Protein AF-A0A9P8VNB3-F1 (afdb_monomer_lite)

pLDDT: mean 83.6, std 12.77, range [47.62, 97.56]

Structure (mmCIF, N/CA/C/O backbone):
data_AF-A0A9P8VNB3-F1
#
_entry.id   AF-A0A9P8VNB3-F1
#
loop_
_atom_site.group_PDB
_atom_site.id
_atom_site.type_symbol
_atom_site.label_atom_id
_atom_site.label_alt_id
_atom_site.label_comp_id
_atom_site.label_asym_id
_atom_site.label_entity_id
_atom_site.label_seq_id
_atom_site.pdbx_PDB_ins_code
_atom_site.Cartn_x
_atom_site.Cartn_y
_atom_site.Cartn_z
_atom_site.occupancy
_atom_site.B_iso_or_equiv
_atom_site.auth_seq_id
_atom_site.auth_comp_id
_atom_site.auth_asym_id
_atom_site.auth_atom_id
_atom_site.pdbx_PDB_model_num
ATOM 1 N N . MET A 1 1 ? -10.002 -27.358 -7.151 1.00 47.62 1 MET A N 1
ATOM 2 C CA . MET A 1 1 ? -8.851 -26.552 -7.611 1.00 47.62 1 MET A CA 1
ATOM 3 C C . MET A 1 1 ? -7.938 -26.384 -6.406 1.00 47.62 1 MET A C 1
ATOM 5 O O . MET A 1 1 ? -8.404 -25.851 -5.409 1.00 47.62 1 MET A O 1
ATOM 9 N N . GLN A 1 2 ? -6.730 -26.946 -6.422 1.00 61.31 2 GLN A N 1
ATOM 10 C CA . GLN A 1 2 ? -5.808 -26.896 -5.280 1.00 61.31 2 GLN A CA 1
ATOM 11 C C . GLN A 1 2 ? -4.820 -25.753 -5.537 1.00 61.31 2 GLN A C 1
ATOM 13 O O . GLN A 1 2 ? -4.165 -25.740 -6.578 1.00 61.31 2 GLN A O 1
ATOM 18 N N . LEU A 1 3 ? -4.786 -24.750 -4.656 1.00 67.00 3 LEU A N 1
ATOM 19 C CA . LEU A 1 3 ? -3.821 -23.654 -4.764 1.00 67.00 3 LEU A CA 1
ATOM 20 C C . LEU A 1 3 ? -2.411 -24.197 -4.469 1.00 67.00 3 LEU A C 1
ATOM 22 O O . LEU A 1 3 ? -2.280 -25.021 -3.562 1.00 67.00 3 LEU A O 1
ATOM 26 N N . PRO A 1 4 ? -1.365 -23.748 -5.187 1.00 80.50 4 PRO A N 1
ATOM 27 C CA . PRO A 1 4 ? 0.018 -24.079 -4.851 1.00 80.50 4 PRO A CA 1
ATOM 28 C C . PRO A 1 4 ? 0.312 -23.776 -3.376 1.00 80.50 4 PRO A C 1
ATOM 30 O O . PRO A 1 4 ? -0.087 -22.718 -2.884 1.00 80.50 4 PRO A O 1
ATOM 33 N N . GLU A 1 5 ? 1.027 -24.665 -2.679 1.00 75.88 5 GLU A N 1
ATOM 34 C CA . GLU A 1 5 ? 1.252 -24.561 -1.223 1.00 75.88 5 GLU A CA 1
ATOM 35 C C . GLU A 1 5 ? 1.848 -23.209 -0.801 1.00 75.88 5 GLU A C 1
ATOM 37 O O . GLU A 1 5 ? 1.455 -22.652 0.221 1.00 75.88 5 GLU A O 1
ATOM 42 N N . GLY A 1 6 ? 2.716 -22.617 -1.629 1.00 82.94 6 GLY A N 1
ATOM 43 C CA . GLY A 1 6 ? 3.303 -21.298 -1.367 1.00 82.94 6 GLY A CA 1
ATOM 44 C C . GLY A 1 6 ? 2.323 -20.117 -1.448 1.00 82.94 6 GLY A C 1
ATOM 45 O O . GLY A 1 6 ? 2.601 -19.057 -0.895 1.00 82.94 6 GLY A O 1
ATOM 46 N N . ILE A 1 7 ? 1.170 -20.277 -2.108 1.00 85.00 7 ILE A N 1
ATOM 47 C CA . ILE A 1 7 ? 0.156 -19.218 -2.278 1.00 85.00 7 ILE A CA 1
ATOM 48 C C . ILE A 1 7 ? -0.887 -19.264 -1.157 1.00 85.00 7 ILE A C 1
ATOM 50 O O . ILE A 1 7 ? -1.495 -18.243 -0.830 1.00 85.00 7 ILE A O 1
ATOM 54 N N . LEU A 1 8 ? -1.075 -20.428 -0.532 1.00 84.19 8 LEU A N 1
ATOM 55 C CA . LEU A 1 8 ? -2.097 -20.640 0.488 1.00 84.19 8 LEU A CA 1
ATOM 56 C C . LEU A 1 8 ? -2.009 -19.646 1.670 1.00 84.19 8 LEU A C 1
ATOM 58 O O . LEU A 1 8 ? -3.054 -19.117 2.055 1.00 84.19 8 LEU A O 1
ATOM 62 N N . PRO A 1 9 ? -0.821 -19.294 2.210 1.00 87.12 9 PRO A N 1
ATOM 63 C CA . PRO A 1 9 ? -0.721 -18.285 3.267 1.00 87.12 9 PRO A CA 1
ATOM 64 C C . PRO A 1 9 ? -1.195 -16.898 2.822 1.00 87.12 9 PRO A C 1
ATOM 66 O O . PRO A 1 9 ? -1.918 -16.224 3.557 1.00 87.12 9 PRO A O 1
ATOM 69 N N . ALA A 1 10 ? -0.823 -16.477 1.610 1.00 86.56 10 ALA A N 1
ATOM 70 C CA . ALA A 1 10 ? -1.238 -15.192 1.054 1.00 86.56 10 ALA A CA 1
ATOM 71 C C . ALA A 1 10 ? -2.754 -15.160 0.815 1.00 86.56 10 ALA A C 1
ATOM 73 O O . ALA A 1 10 ? -3.418 -14.207 1.216 1.00 86.56 10 ALA A O 1
ATOM 74 N N . TYR A 1 11 ? -3.309 -16.233 0.243 1.00 85.81 11 TYR A N 1
ATOM 75 C CA . TYR A 1 11 ? -4.748 -16.391 0.046 1.00 85.81 11 TYR A CA 1
ATOM 76 C C . TYR A 1 11 ? -5.516 -16.289 1.370 1.00 85.81 11 TYR A C 1
ATOM 78 O O . TYR A 1 11 ? -6.424 -15.470 1.496 1.00 85.81 11 TYR A O 1
ATOM 86 N N . ASN A 1 12 ? -5.110 -17.051 2.390 1.00 86.44 12 ASN A N 1
ATOM 87 C CA . ASN A 1 12 ? -5.755 -17.019 3.704 1.00 86.44 12 ASN A CA 1
ATOM 88 C C . ASN A 1 12 ? -5.701 -15.624 4.338 1.00 86.44 12 ASN A C 1
ATOM 90 O O . ASN A 1 12 ? -6.673 -15.188 4.953 1.00 86.44 12 ASN A O 1
ATOM 94 N N . ARG A 1 13 ? -4.589 -14.899 4.163 1.00 86.31 13 ARG A N 1
ATOM 95 C CA . ARG A 1 13 ? -4.449 -13.529 4.666 1.00 86.31 13 ARG A CA 1
ATOM 96 C C . ARG A 1 13 ? -5.380 -12.552 3.946 1.00 86.31 13 ARG A C 1
ATOM 98 O O . ARG A 1 13 ? -5.980 -11.712 4.607 1.00 86.31 13 ARG A O 1
ATOM 105 N N . ILE A 1 14 ? -5.553 -12.690 2.631 1.00 88.00 14 ILE A N 1
ATOM 106 C CA . ILE A 1 14 ? -6.525 -11.899 1.858 1.00 88.00 14 ILE A CA 1
ATOM 107 C C . ILE A 1 14 ? -7.948 -12.156 2.364 1.00 88.00 14 ILE A C 1
ATOM 109 O O . ILE A 1 14 ? -8.688 -11.204 2.598 1.00 88.00 14 ILE A O 1
ATOM 113 N N . ILE A 1 15 ? -8.315 -13.421 2.594 1.00 88.12 15 ILE A N 1
ATOM 114 C CA . ILE A 1 15 ? -9.634 -13.777 3.137 1.00 88.12 15 ILE A CA 1
ATOM 115 C C . ILE A 1 15 ? -9.832 -13.195 4.540 1.00 88.12 15 ILE A C 1
ATOM 117 O O . ILE A 1 15 ? -10.883 -12.629 4.813 1.00 88.12 15 ILE A O 1
ATOM 121 N N . ALA A 1 16 ? -8.824 -13.261 5.414 1.00 85.69 16 ALA A N 1
ATOM 122 C CA . ALA A 1 16 ? -8.908 -12.657 6.743 1.00 85.69 16 ALA A CA 1
ATOM 123 C C . ALA A 1 16 ? -9.161 -11.140 6.674 1.00 85.69 16 ALA A C 1
ATOM 125 O O . ALA A 1 16 ? -10.017 -10.631 7.394 1.00 85.69 16 ALA A O 1
ATOM 126 N N . ILE A 1 17 ? -8.484 -10.429 5.765 1.00 88.06 17 ILE A N 1
ATOM 127 C CA . ILE A 1 17 ? -8.709 -8.994 5.532 1.00 88.06 17 ILE A CA 1
ATOM 128 C C . ILE A 1 17 ? -10.132 -8.738 5.017 1.00 88.06 17 ILE A C 1
ATOM 130 O O . ILE A 1 17 ? -10.805 -7.842 5.526 1.00 88.06 17 ILE A O 1
ATOM 134 N N . ALA A 1 18 ? -10.603 -9.533 4.051 1.00 89.12 18 ALA A N 1
ATOM 135 C CA . ALA A 1 18 ? -11.952 -9.421 3.491 1.00 89.12 18 ALA A CA 1
ATOM 136 C C . ALA A 1 18 ? -13.048 -9.672 4.543 1.00 89.12 18 ALA A C 1
ATOM 138 O O . ALA A 1 18 ? -14.062 -8.980 4.560 1.00 89.12 18 ALA A O 1
ATOM 139 N N . ASP A 1 19 ? -12.806 -10.600 5.469 1.00 90.00 19 ASP A N 1
ATOM 140 C CA . ASP A 1 19 ? -13.666 -10.892 6.620 1.00 90.00 19 ASP A CA 1
ATOM 141 C C . ASP A 1 19 ? -13.522 -9.877 7.771 1.00 90.00 19 ASP A C 1
ATOM 143 O O . ASP A 1 19 ? -14.162 -10.027 8.818 1.00 90.00 19 ASP A O 1
ATOM 147 N N . HIS A 1 20 ? -12.659 -8.868 7.621 1.00 88.19 20 HIS A N 1
ATOM 148 C CA . HIS A 1 20 ? -12.288 -7.918 8.667 1.00 88.19 20 HIS A CA 1
ATOM 149 C C . HIS A 1 20 ? -11.781 -8.599 9.946 1.00 88.19 20 HIS A C 1
ATOM 151 O O . HIS A 1 20 ? -12.178 -8.242 11.052 1.00 88.19 20 HIS A O 1
ATOM 157 N N . LYS A 1 21 ? -10.904 -9.593 9.824 1.00 90.69 21 LYS A N 1
ATOM 158 C CA . LYS A 1 21 ? -10.292 -10.310 10.950 1.00 90.69 21 LYS A CA 1
ATOM 159 C C . LYS A 1 21 ? -8.776 -10.170 10.908 1.00 90.69 21 LYS A C 1
ATOM 161 O O . LYS A 1 21 ? -8.172 -10.358 9.859 1.00 90.69 21 LYS A O 1
ATOM 166 N N . ASN A 1 22 ? -8.161 -9.903 12.062 1.00 89.06 22 ASN A N 1
ATOM 167 C CA . ASN A 1 22 ? -6.704 -9.942 12.254 1.00 89.06 22 ASN A CA 1
ATOM 168 C C . ASN A 1 22 ? -5.896 -9.191 11.175 1.00 89.06 22 ASN A C 1
ATOM 170 O O . ASN A 1 22 ? -4.907 -9.710 10.659 1.00 89.06 22 ASN A O 1
ATOM 174 N N . PHE A 1 23 ? -6.315 -7.976 10.824 1.00 89.19 23 PHE A N 1
ATOM 175 C CA . PHE A 1 23 ? -5.692 -7.178 9.764 1.00 89.19 23 PHE A CA 1
ATOM 176 C C . PHE A 1 23 ? -5.079 -5.862 10.256 1.00 89.19 23 PHE A C 1
ATOM 178 O O . PHE A 1 23 ? -4.341 -5.232 9.506 1.00 89.19 23 PHE A O 1
ATOM 185 N N . LEU A 1 24 ? -5.334 -5.467 11.509 1.00 91.75 24 LEU A N 1
ATOM 186 C CA . LEU A 1 24 ? -4.746 -4.280 12.133 1.00 91.75 24 LEU A CA 1
ATOM 187 C C . LEU A 1 24 ? -3.735 -4.673 13.218 1.00 91.75 24 LEU A C 1
ATOM 189 O O . LEU A 1 24 ? -4.012 -5.583 14.001 1.00 91.75 24 LEU A O 1
ATOM 193 N N . PRO A 1 25 ? -2.586 -3.994 13.329 1.00 92.44 25 PRO A N 1
ATOM 194 C CA . PRO A 1 25 ? -1.669 -4.230 14.435 1.00 92.44 25 PRO A CA 1
ATOM 195 C C . PRO A 1 25 ? -2.287 -3.724 15.742 1.00 92.44 25 PRO A C 1
ATOM 197 O O . PRO A 1 25 ? -2.843 -2.628 15.797 1.00 92.44 25 PRO A O 1
ATOM 200 N N . ARG A 1 26 ? -2.174 -4.489 16.833 1.00 92.31 26 ARG A N 1
ATOM 201 C CA . ARG A 1 26 ? -2.713 -4.070 18.142 1.00 92.31 26 ARG A CA 1
ATOM 202 C C . ARG A 1 26 ? -2.184 -2.710 18.629 1.00 92.31 26 ARG A C 1
ATOM 204 O O . ARG A 1 26 ? -2.905 -2.016 19.338 1.00 92.31 26 ARG A O 1
ATOM 211 N N . ALA A 1 27 ? -0.991 -2.294 18.194 1.00 92.81 27 ALA A N 1
ATOM 212 C CA . ALA A 1 27 ? -0.395 -0.994 18.521 1.00 92.81 27 ALA A CA 1
ATOM 213 C C . ALA A 1 27 ? -1.325 0.197 18.230 1.00 92.81 27 ALA A C 1
ATOM 215 O O . ALA A 1 27 ? -1.330 1.172 18.974 1.00 92.81 27 ALA A O 1
ATOM 216 N N . VAL A 1 28 ? -2.149 0.115 17.178 1.00 93.00 28 VAL A N 1
ATOM 217 C CA . VAL A 1 28 ? -3.022 1.227 16.764 1.00 93.00 28 VAL A CA 1
ATOM 218 C C . VAL A 1 28 ? -4.404 1.203 17.423 1.00 93.00 28 VAL A C 1
ATOM 220 O O . VAL A 1 28 ? -5.226 2.087 17.183 1.00 93.00 28 VAL A O 1
ATOM 223 N N . GLU A 1 29 ? -4.701 0.198 18.252 1.00 92.12 29 GLU A N 1
ATOM 224 C CA . GLU A 1 29 ? -6.030 0.018 18.843 1.00 92.12 29 GLU A CA 1
ATOM 225 C C . GLU A 1 29 ? -6.445 1.204 19.725 1.00 92.12 29 GLU A C 1
ATOM 227 O O . GLU A 1 29 ? -7.599 1.638 19.666 1.00 92.12 29 GLU A O 1
ATOM 232 N N . GLY A 1 30 ? -5.510 1.736 20.520 1.00 90.25 30 GLY A N 1
ATOM 233 C CA . GLY A 1 30 ? -5.746 2.889 21.392 1.00 90.25 30 GLY A CA 1
ATOM 234 C C . GLY A 1 30 ? -6.158 4.133 20.604 1.00 90.25 30 GLY A C 1
ATOM 235 O O . GLY A 1 30 ? -7.212 4.711 20.876 1.00 90.25 30 GLY A O 1
ATOM 236 N N . GLU A 1 31 ? -5.385 4.474 19.572 1.00 91.50 31 GLU A N 1
ATOM 237 C CA . GLU A 1 31 ? -5.656 5.601 18.671 1.00 91.50 31 GLU A CA 1
ATOM 238 C C . GLU A 1 31 ? -7.014 5.455 17.971 1.00 91.50 31 GLU A C 1
ATOM 240 O O . GLU A 1 31 ? -7.850 6.361 18.000 1.00 91.50 31 GLU A O 1
ATOM 245 N N . LEU A 1 32 ? -7.301 4.282 17.395 1.00 91.12 32 LEU A N 1
ATOM 246 C CA . LEU A 1 32 ? -8.570 4.035 16.703 1.00 91.12 32 LEU A CA 1
ATOM 247 C C . LEU A 1 32 ? -9.778 4.134 17.647 1.00 91.12 32 LEU A C 1
ATOM 249 O O . LEU A 1 32 ? -10.832 4.649 17.262 1.00 91.12 32 LEU A O 1
ATOM 253 N N . LYS A 1 33 ? -9.645 3.661 18.893 1.00 90.56 33 LYS A N 1
ATOM 254 C CA . LYS A 1 33 ? -10.692 3.785 19.919 1.00 90.56 33 LYS A CA 1
ATOM 255 C C . LYS A 1 33 ? -10.898 5.227 20.378 1.00 90.56 33 LYS A C 1
ATOM 257 O O . LYS A 1 33 ? -12.032 5.577 20.695 1.00 90.56 33 LYS A O 1
ATOM 262 N N . ALA A 1 34 ? -9.846 6.042 20.423 1.00 89.75 34 ALA A N 1
ATOM 263 C CA . ALA A 1 34 ? -9.950 7.458 20.768 1.00 89.75 34 ALA A CA 1
ATOM 264 C C . ALA A 1 34 ? -10.657 8.266 19.665 1.00 89.75 34 ALA A C 1
ATOM 266 O O . ALA A 1 34 ? -11.455 9.154 19.959 1.00 89.75 34 ALA A O 1
ATOM 267 N N . MET A 1 35 ? -10.412 7.924 18.396 1.00 85.69 35 MET A N 1
ATOM 268 C CA . MET A 1 35 ? -10.976 8.633 17.241 1.00 85.69 35 MET A CA 1
ATOM 269 C C . MET A 1 35 ? -12.433 8.281 16.931 1.00 85.69 35 MET A C 1
ATOM 271 O O . MET A 1 35 ? -13.165 9.085 16.347 1.00 85.69 35 MET A O 1
ATOM 275 N N . HIS A 1 36 ? -12.878 7.075 17.278 1.00 84.44 36 HIS A N 1
ATOM 276 C CA . HIS A 1 36 ? -14.210 6.599 16.923 1.00 84.44 36 HIS A CA 1
ATOM 277 C C . HIS A 1 36 ? -15.121 6.448 18.138 1.00 84.44 36 HIS A C 1
ATOM 279 O O . HIS A 1 36 ? -14.701 6.107 19.240 1.00 84.44 36 HIS A O 1
ATOM 285 N N . ARG A 1 37 ? -16.429 6.647 17.923 1.00 76.75 37 ARG A N 1
ATOM 286 C CA . ARG A 1 37 ? -17.441 6.376 18.955 1.00 76.75 37 ARG A CA 1
ATOM 287 C C . ARG A 1 37 ? -17.288 4.947 19.486 1.00 76.75 37 ARG A C 1
ATOM 289 O O . ARG A 1 37 ? -17.025 4.013 18.718 1.00 76.75 37 ARG A O 1
ATOM 296 N N . ARG A 1 38 ? -17.534 4.779 20.791 1.00 65.88 38 ARG A N 1
ATOM 297 C CA . ARG A 1 38 ? -17.553 3.471 21.465 1.00 65.88 38 ARG A CA 1
ATOM 298 C C . ARG A 1 38 ? -18.375 2.469 20.630 1.00 65.88 38 ARG A C 1
ATOM 300 O O . ARG A 1 38 ? -19.462 2.805 20.165 1.00 65.88 38 ARG A O 1
ATOM 307 N N . ASN A 1 39 ? -17.834 1.263 20.431 1.00 72.25 39 ASN A N 1
ATOM 308 C CA . ASN A 1 39 ? -18.385 0.118 19.670 1.00 72.25 39 ASN A CA 1
ATOM 309 C C . ASN A 1 39 ? -18.157 0.070 18.147 1.00 72.25 39 ASN A C 1
ATOM 311 O O . ASN A 1 39 ? -18.537 -0.936 17.531 1.00 72.25 39 ASN A O 1
ATOM 315 N N . ARG A 1 40 ? -17.522 1.080 17.534 1.00 85.00 40 ARG A N 1
ATOM 316 C CA . ARG A 1 40 ? -17.133 1.011 16.109 1.00 85.00 40 ARG A CA 1
ATOM 317 C C . ARG A 1 40 ? -15.874 0.192 15.848 1.00 85.00 40 ARG A C 1
ATOM 319 O O . ARG A 1 40 ? -15.769 -0.410 14.791 1.00 85.00 40 ARG A O 1
ATOM 326 N N . VAL A 1 41 ? -14.971 0.136 16.818 1.00 88.75 41 VAL A N 1
ATOM 327 C CA . VAL A 1 41 ? -13.742 -0.659 16.749 1.00 88.75 41 VAL A CA 1
ATOM 328 C C . VAL A 1 41 ? -14.010 -2.037 17.347 1.00 88.75 41 VAL A C 1
ATOM 330 O O . VAL A 1 41 ? -14.497 -2.129 18.478 1.00 88.75 41 VAL A O 1
ATOM 333 N N . LYS A 1 42 ? -13.741 -3.108 16.591 1.00 90.56 42 LYS A N 1
ATOM 334 C CA . LYS A 1 42 ? -13.999 -4.484 17.036 1.00 90.56 42 LYS A CA 1
ATOM 335 C C . LYS A 1 42 ? -12.703 -5.188 17.456 1.00 90.56 42 LYS A C 1
ATOM 337 O O . LYS A 1 42 ? -11.737 -5.138 16.702 1.00 90.56 42 LYS A O 1
ATOM 342 N N . PRO A 1 43 ? -12.680 -5.906 18.598 1.00 89.31 43 PRO A N 1
ATOM 343 C CA . PRO A 1 43 ? -11.469 -6.581 19.073 1.00 89.31 43 PRO A CA 1
ATOM 344 C C . PRO A 1 43 ? -10.874 -7.591 18.080 1.00 89.31 43 PRO A C 1
ATOM 346 O O . PRO A 1 43 ? -9.660 -7.722 17.990 1.00 89.31 43 PRO A O 1
ATOM 349 N N . TYR A 1 44 ? -11.714 -8.275 17.294 1.00 90.88 44 TYR A N 1
ATOM 350 C CA . TYR A 1 44 ? -11.272 -9.296 16.334 1.00 90.88 44 TYR A CA 1
ATOM 351 C C . TYR A 1 44 ? -10.568 -8.729 15.087 1.00 90.88 44 TYR A C 1
ATOM 353 O O . TYR A 1 44 ? -10.105 -9.493 14.243 1.00 90.88 44 TYR A O 1
ATOM 361 N N . TRP A 1 45 ? -10.476 -7.402 14.949 1.00 93.25 45 TRP A N 1
ATOM 362 C CA . TRP A 1 45 ? -9.716 -6.763 13.871 1.00 93.25 45 TRP A CA 1
ATOM 363 C C . TRP A 1 45 ? -8.206 -6.831 14.106 1.00 93.25 45 TRP A C 1
ATOM 365 O O . TRP A 1 45 ? -7.443 -6.742 13.145 1.00 93.25 45 TRP A O 1
ATOM 375 N N . PHE A 1 46 ? -7.776 -6.995 15.361 1.00 93.00 46 PHE A N 1
ATOM 376 C CA . PHE A 1 46 ? -6.392 -6.781 15.767 1.00 93.00 46 PHE A CA 1
ATOM 377 C C . PHE A 1 46 ? -5.591 -8.075 15.892 1.00 93.00 46 PHE A C 1
ATOM 379 O O . PHE A 1 46 ? -5.996 -8.990 16.607 1.00 93.00 46 PHE A O 1
ATOM 386 N N .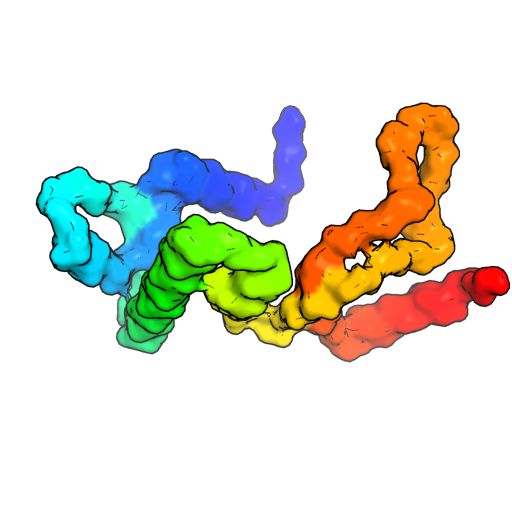 PHE A 1 47 ? -4.408 -8.109 15.278 1.00 90.69 47 PHE A N 1
ATOM 387 C CA . PHE A 1 47 ? -3.408 -9.155 15.487 1.00 90.69 47 PHE A CA 1
ATOM 388 C C . PHE A 1 47 ? -2.304 -8.694 16.455 1.00 90.69 47 PHE A C 1
ATOM 390 O O . PHE A 1 47 ? -2.019 -7.499 16.590 1.00 90.69 47 PHE A O 1
ATOM 397 N N . ASN A 1 48 ? -1.671 -9.657 17.130 1.00 87.50 48 ASN A N 1
ATOM 398 C CA . ASN A 1 48 ? -0.496 -9.399 17.963 1.00 87.50 48 ASN A CA 1
ATOM 399 C C . ASN A 1 48 ? 0.739 -9.230 17.074 1.00 87.50 48 ASN A C 1
ATOM 401 O O . ASN A 1 48 ? 0.970 -10.033 16.171 1.00 87.50 48 ASN A O 1
ATOM 405 N N . HIS A 1 49 ? 1.523 -8.198 17.348 1.00 77.44 49 HIS A N 1
ATOM 406 C CA . HIS A 1 49 ? 2.831 -7.966 16.745 1.00 77.44 49 HIS A CA 1
ATOM 407 C C . HIS A 1 49 ? 3.905 -8.302 17.787 1.00 77.44 49 HIS A C 1
ATOM 409 O O . HIS A 1 49 ? 3.572 -8.577 18.938 1.00 77.44 49 HIS A O 1
ATOM 415 N N . ALA A 1 50 ? 5.174 -8.344 17.381 1.00 77.19 50 ALA A N 1
ATOM 416 C CA . ALA A 1 50 ? 6.257 -8.469 18.351 1.00 77.19 50 ALA A CA 1
ATOM 417 C C . ALA A 1 50 ? 6.202 -7.283 19.328 1.00 77.19 50 ALA A C 1
ATOM 419 O O . ALA A 1 50 ? 6.045 -6.147 18.873 1.00 77.19 50 ALA A O 1
ATOM 420 N N . ASP A 1 51 ? 6.333 -7.564 20.626 1.00 68.19 51 ASP A N 1
ATOM 421 C CA . ASP A 1 51 ? 6.383 -6.569 21.707 1.00 68.19 51 ASP A CA 1
ATOM 422 C C . ASP A 1 51 ? 7.755 -5.869 21.719 1.00 68.19 51 ASP A C 1
ATOM 424 O O . ASP A 1 51 ? 8.530 -5.975 22.665 1.00 68.19 51 ASP A O 1
ATOM 428 N N . ASP A 1 52 ? 8.081 -5.216 20.608 1.00 79.62 52 ASP A N 1
ATOM 429 C CA . ASP A 1 52 ? 9.249 -4.356 20.458 1.00 79.62 52 ASP A CA 1
ATOM 430 C C . ASP A 1 52 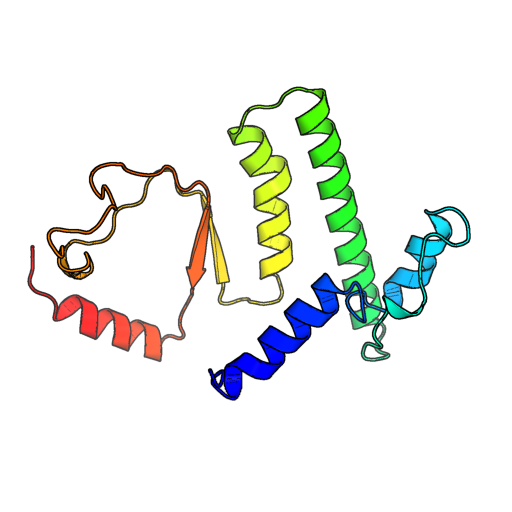? 8.764 -2.930 20.179 1.00 79.62 52 ASP A C 1
ATOM 432 O O . ASP A 1 52 ? 7.929 -2.711 19.290 1.00 79.62 52 ASP A O 1
ATOM 436 N N . ASP A 1 53 ? 9.278 -1.966 20.943 1.00 76.06 53 ASP A N 1
ATOM 437 C CA . ASP A 1 53 ? 8.880 -0.557 20.883 1.00 76.06 53 ASP A CA 1
ATOM 438 C C . ASP A 1 53 ? 9.061 0.009 19.464 1.00 76.06 53 ASP A C 1
ATOM 440 O O . ASP A 1 53 ? 8.207 0.749 18.963 1.00 76.06 53 ASP A O 1
ATOM 444 N N . ASP A 1 54 ? 10.103 -0.431 18.752 1.00 83.06 54 ASP A N 1
ATOM 445 C CA . ASP A 1 54 ? 10.369 -0.048 17.362 1.00 83.06 54 ASP A CA 1
ATOM 446 C C . ASP A 1 54 ? 9.252 -0.480 16.398 1.00 83.06 54 ASP A C 1
ATOM 448 O O . ASP A 1 54 ? 8.969 0.199 15.404 1.00 83.06 54 ASP A O 1
ATOM 452 N N . SER A 1 55 ? 8.605 -1.616 16.663 1.00 82.62 55 SER A N 1
ATOM 453 C CA . SER A 1 55 ? 7.499 -2.137 15.854 1.00 82.62 55 SER A CA 1
ATOM 454 C C . SER A 1 55 ? 6.219 -1.331 16.086 1.00 82.62 55 SER A C 1
ATOM 456 O O . SER A 1 55 ? 5.542 -0.930 15.134 1.00 82.62 55 SER A O 1
ATOM 458 N N . ALA A 1 56 ? 5.920 -1.016 17.349 1.00 86.25 56 ALA A N 1
ATOM 459 C CA . ALA A 1 56 ? 4.766 -0.200 17.711 1.00 86.25 56 ALA A CA 1
ATOM 460 C C . ALA A 1 56 ? 4.862 1.218 17.120 1.00 86.25 56 ALA A C 1
ATOM 462 O O . ALA A 1 56 ? 3.891 1.709 16.536 1.00 86.25 56 ALA A O 1
ATOM 463 N N . VAL A 1 57 ? 6.045 1.845 17.187 1.00 90.25 57 VAL A N 1
ATOM 464 C CA . VAL A 1 57 ? 6.299 3.167 16.589 1.00 90.25 57 VAL A CA 1
ATOM 465 C C . VAL A 1 57 ? 6.066 3.146 15.077 1.00 90.25 57 VAL A C 1
ATOM 467 O O . VAL A 1 57 ? 5.377 4.026 14.557 1.00 90.25 57 VAL A O 1
ATOM 470 N N . LYS A 1 58 ? 6.564 2.126 14.365 1.00 90.50 58 LYS A N 1
ATOM 471 C CA . LYS A 1 58 ? 6.345 1.982 12.914 1.00 90.50 58 LYS A CA 1
ATOM 472 C C . LYS A 1 58 ? 4.863 1.878 12.560 1.00 90.50 58 LYS A C 1
ATOM 474 O O . LYS A 1 58 ? 4.415 2.544 11.631 1.00 90.50 58 LYS A O 1
ATOM 479 N N . HIS A 1 59 ? 4.089 1.096 13.311 1.00 91.88 59 HIS A N 1
ATOM 480 C CA . HIS A 1 59 ? 2.649 0.957 13.075 1.00 91.88 59 HIS A CA 1
ATOM 481 C C . HIS A 1 59 ? 1.869 2.257 13.324 1.00 91.88 59 HIS A C 1
ATOM 483 O O . HIS A 1 59 ? 0.927 2.562 12.593 1.00 91.88 59 HIS A O 1
ATOM 489 N N . LEU A 1 60 ? 2.266 3.050 14.322 1.00 93.25 60 LEU A N 1
ATOM 490 C CA . LEU A 1 60 ? 1.672 4.368 14.569 1.00 93.25 60 LEU A CA 1
ATOM 491 C C . LEU A 1 60 ? 2.035 5.378 13.471 1.00 93.25 60 LEU A C 1
ATOM 493 O O . LEU A 1 60 ? 1.179 6.149 13.037 1.00 93.25 60 LEU A O 1
ATOM 497 N N . GLN A 1 61 ? 3.275 5.349 12.975 1.00 93.75 61 GLN A N 1
ATOM 498 C CA . GLN A 1 61 ? 3.699 6.164 11.831 1.00 93.75 61 GLN A CA 1
ATOM 499 C C . GLN A 1 61 ? 2.932 5.793 10.555 1.00 93.75 61 GLN A C 1
ATOM 501 O O . GLN A 1 61 ? 2.466 6.679 9.839 1.00 93.75 61 GLN A O 1
ATOM 506 N N . GLU A 1 62 ? 2.749 4.496 10.295 1.00 94.38 62 GLU A N 1
ATOM 507 C CA . GLU A 1 62 ? 1.941 3.996 9.180 1.00 94.38 62 GLU A CA 1
ATOM 508 C C . GLU A 1 62 ? 0.488 4.480 9.283 1.00 94.38 62 GLU A C 1
ATOM 510 O O . GLU A 1 62 ? -0.063 4.981 8.303 1.00 94.38 62 GLU A O 1
ATOM 515 N N . LEU A 1 63 ? -0.116 4.422 10.478 1.00 94.62 63 LEU A N 1
ATOM 516 C CA . LEU A 1 63 ? -1.455 4.968 10.713 1.00 94.62 63 LEU A CA 1
ATOM 517 C C . LEU A 1 63 ? -1.519 6.472 10.416 1.00 94.62 63 LEU A C 1
ATOM 519 O O . LEU A 1 63 ? -2.469 6.922 9.778 1.00 94.62 63 LEU A O 1
ATOM 523 N N . SER A 1 64 ? -0.530 7.249 10.865 1.00 95.31 64 SER A N 1
ATOM 524 C CA . SER A 1 64 ? -0.469 8.690 10.592 1.00 95.31 64 SER A CA 1
ATOM 525 C C . SER A 1 64 ? -0.426 8.970 9.089 1.00 95.31 64 SER A C 1
ATOM 527 O O . SER A 1 64 ? -1.228 9.758 8.590 1.00 95.31 64 SER A O 1
ATOM 529 N N . ALA A 1 65 ? 0.433 8.263 8.351 1.00 96.44 65 ALA A N 1
ATOM 530 C CA . ALA A 1 65 ? 0.535 8.398 6.900 1.00 96.44 65 ALA A CA 1
ATOM 531 C C . ALA A 1 65 ? -0.776 8.018 6.186 1.00 96.44 65 ALA A C 1
ATOM 533 O O . ALA A 1 65 ? -1.215 8.716 5.274 1.00 96.44 65 ALA A O 1
ATOM 534 N N . LEU A 1 66 ? -1.455 6.949 6.622 1.00 95.94 66 LEU A N 1
ATOM 535 C CA . LEU A 1 66 ? -2.764 6.569 6.076 1.00 95.94 66 LEU A CA 1
ATOM 536 C C . LEU A 1 66 ? -3.831 7.645 6.315 1.00 95.94 66 LEU A C 1
ATOM 538 O O . LEU A 1 66 ? -4.681 7.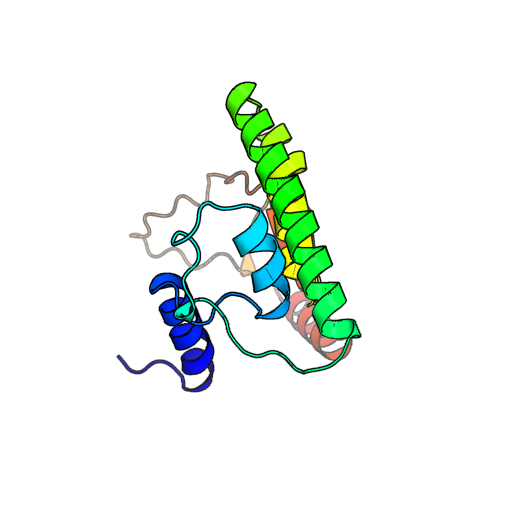861 5.454 1.00 95.94 66 LEU A O 1
ATOM 542 N N . ARG A 1 67 ? -3.783 8.345 7.453 1.00 94.88 67 ARG A N 1
ATOM 543 C CA . ARG A 1 67 ? -4.707 9.450 7.752 1.00 94.88 67 ARG A CA 1
ATOM 544 C C . ARG A 1 67 ? -4.441 10.684 6.898 1.00 94.88 67 ARG A C 1
ATOM 546 O O . ARG A 1 67 ? -5.394 11.337 6.479 1.00 94.88 67 ARG A O 1
ATOM 553 N N . GLU A 1 68 ? -3.179 10.992 6.615 1.00 97.19 68 GLU A N 1
ATOM 554 C CA . GLU A 1 68 ? -2.823 12.049 5.661 1.00 97.19 68 GLU A CA 1
ATOM 555 C C . GLU A 1 68 ? -3.384 11.732 4.267 1.00 97.19 68 GLU A C 1
ATOM 557 O O . GLU A 1 68 ? -4.028 12.583 3.655 1.00 97.19 68 GLU A O 1
ATOM 562 N N . ILE A 1 69 ? -3.250 10.479 3.816 1.00 97.56 69 ILE A N 1
ATOM 563 C CA . ILE A 1 69 ? -3.821 10.006 2.545 1.00 97.56 69 ILE A CA 1
ATOM 564 C C . ILE A 1 69 ? -5.355 10.077 2.559 1.00 97.56 69 ILE A C 1
ATOM 566 O O . ILE A 1 69 ? -5.964 10.492 1.571 1.00 97.56 69 ILE A O 1
ATOM 570 N N . GLU A 1 70 ? -6.004 9.700 3.665 1.00 96.50 70 GLU A N 1
ATOM 571 C CA . GLU A 1 70 ? -7.461 9.813 3.821 1.00 96.50 70 GLU A CA 1
ATOM 572 C C . GLU A 1 70 ? -7.921 11.274 3.696 1.00 96.50 70 GLU A C 1
ATOM 574 O O . GLU A 1 70 ? -8.935 11.564 3.057 1.00 96.50 70 GLU A O 1
ATOM 579 N N . GLN A 1 71 ? -7.173 12.209 4.284 1.00 97.00 71 GLN A N 1
ATOM 580 C CA . GLN A 1 71 ? -7.487 13.628 4.196 1.00 97.00 71 GLN A CA 1
ATOM 581 C C . GLN A 1 71 ? -7.275 14.169 2.778 1.00 97.00 71 GLN A C 1
ATOM 583 O O . GLN A 1 71 ? -8.162 14.849 2.265 1.00 97.00 71 GLN A O 1
ATOM 588 N N . ALA A 1 72 ? -6.164 13.817 2.122 1.00 97.00 72 ALA A N 1
ATOM 589 C CA . ALA A 1 72 ? -5.912 14.163 0.723 1.00 97.00 72 ALA A CA 1
ATOM 590 C C . ALA A 1 72 ? -7.023 13.627 -0.195 1.00 97.00 72 ALA A C 1
ATOM 592 O O . ALA A 1 72 ? -7.539 14.355 -1.038 1.00 97.00 72 ALA A O 1
ATOM 593 N N . THR A 1 73 ? -7.483 12.396 0.047 1.00 96.38 73 THR A N 1
ATOM 594 C CA . THR A 1 73 ? -8.608 11.777 -0.673 1.00 96.38 73 THR A CA 1
ATOM 595 C C . THR A 1 73 ? -9.886 12.611 -0.554 1.00 96.38 73 THR A C 1
ATOM 597 O O . THR A 1 73 ? -10.553 12.866 -1.556 1.00 96.38 73 THR A O 1
ATOM 600 N N . LYS A 1 74 ? -10.229 13.077 0.657 1.00 97.50 74 LYS A N 1
ATOM 601 C CA . LYS A 1 74 ? -11.405 13.939 0.882 1.00 97.50 74 LYS A CA 1
ATOM 602 C C . LYS A 1 74 ? -11.276 15.277 0.158 1.00 97.50 74 LYS A C 1
ATOM 604 O O . LYS A 1 74 ? -12.262 15.743 -0.412 1.00 97.50 74 LYS A O 1
ATOM 609 N N . THR A 1 75 ? -10.087 15.877 0.170 1.00 97.12 75 THR A N 1
ATOM 610 C CA . THR A 1 75 ? -9.808 17.124 -0.553 1.00 97.12 75 THR A CA 1
ATOM 611 C C . THR A 1 75 ? -9.971 16.925 -2.057 1.00 97.12 75 THR A C 1
ATOM 613 O O . THR A 1 75 ? -10.797 17.603 -2.659 1.00 97.12 75 THR A O 1
ATOM 616 N N . CYS A 1 76 ? -9.300 15.929 -2.648 1.00 95.12 76 CYS A N 1
ATOM 617 C CA . CYS A 1 76 ? -9.415 15.629 -4.077 1.00 95.12 76 CYS A CA 1
ATOM 618 C C . CYS A 1 76 ? -10.861 15.340 -4.501 1.00 95.12 76 CYS A C 1
ATOM 620 O O . CYS A 1 76 ? -11.277 15.740 -5.586 1.00 95.12 76 CYS A O 1
ATOM 622 N N . GLN A 1 77 ? -11.638 14.665 -3.650 1.00 95.56 77 GLN A N 1
ATOM 623 C CA . GLN A 1 77 ? -13.052 14.412 -3.909 1.00 95.56 77 GLN A CA 1
ATOM 624 C C . GLN A 1 77 ? -13.898 15.691 -3.849 1.00 95.56 77 GLN A C 1
ATOM 626 O O . GLN A 1 77 ? -14.764 15.882 -4.696 1.00 95.56 77 GLN A O 1
ATOM 631 N N . THR A 1 78 ? -13.662 16.553 -2.857 1.00 96.81 78 THR A N 1
ATOM 632 C CA . THR A 1 78 ? -14.425 17.799 -2.660 1.00 96.81 78 THR A CA 1
ATOM 633 C C . THR A 1 78 ? -14.143 18.820 -3.759 1.00 96.81 78 THR A C 1
ATOM 635 O O . THR A 1 78 ? -15.042 19.544 -4.170 1.00 96.81 78 THR A O 1
ATOM 638 N N . GLU A 1 79 ? -12.903 18.870 -4.240 1.00 96.06 79 GLU A N 1
ATOM 639 C CA . GLU A 1 79 ? -12.450 19.804 -5.276 1.00 96.06 79 GLU A CA 1
ATOM 640 C C . GLU A 1 79 ? -12.658 19.277 -6.704 1.00 96.06 79 GLU A C 1
ATOM 642 O O . GLU A 1 79 ? -12.236 19.931 -7.654 1.00 96.06 79 GLU A O 1
ATOM 647 N N . GLU A 1 80 ? -13.267 18.094 -6.867 1.00 94.19 80 GLU A N 1
ATOM 648 C CA . GLU A 1 80 ? -13.408 17.409 -8.163 1.00 94.1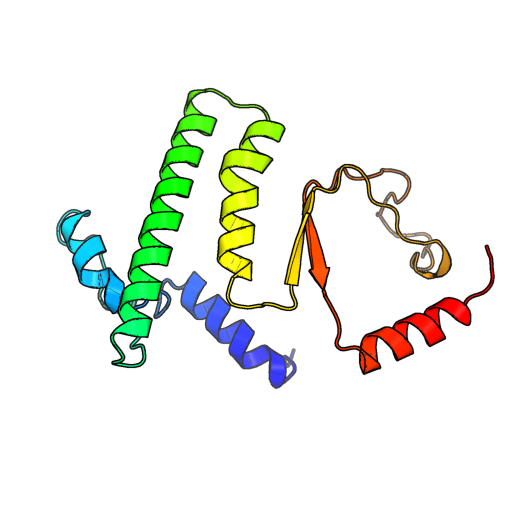9 80 GLU A CA 1
ATOM 649 C C . GLU A 1 80 ? -12.070 17.336 -8.924 1.00 94.19 80 GLU A C 1
ATOM 651 O O . GLU A 1 80 ? -11.972 17.589 -10.127 1.00 94.19 80 GLU A O 1
ATOM 656 N N . ALA A 1 81 ? -11.002 17.021 -8.187 1.00 92.19 81 ALA A N 1
ATOM 657 C CA . ALA A 1 81 ? -9.641 17.143 -8.675 1.00 92.19 81 ALA A CA 1
ATOM 658 C C . ALA A 1 81 ? -9.367 16.214 -9.868 1.00 92.19 81 ALA A C 1
ATOM 660 O O . ALA A 1 81 ? -9.862 15.088 -9.952 1.00 92.19 81 ALA A O 1
ATOM 661 N N . SER A 1 82 ? -8.510 16.682 -10.778 1.00 90.88 82 SER A N 1
ATOM 662 C CA . SER A 1 82 ? -8.073 15.908 -11.945 1.00 90.88 82 SER A CA 1
ATOM 663 C C . SER A 1 82 ? -7.399 14.584 -11.562 1.00 90.88 82 SER A C 1
ATOM 665 O O . SER A 1 82 ? -6.784 14.467 -10.501 1.00 90.88 82 SER A O 1
ATOM 667 N N . GLU A 1 83 ? -7.409 13.614 -12.475 1.00 86.94 83 GLU A N 1
ATOM 668 C CA . GLU A 1 83 ? -6.706 12.331 -12.321 1.00 86.94 83 GLU A CA 1
ATOM 669 C C . GLU A 1 83 ? -5.213 12.497 -11.984 1.00 86.94 83 GLU A C 1
ATOM 671 O O . GLU A 1 83 ? -4.676 11.777 -11.145 1.00 86.94 83 GLU A O 1
ATOM 676 N N . ALA A 1 84 ? -4.543 13.504 -12.556 1.00 87.44 84 ALA A N 1
ATOM 677 C CA . ALA A 1 84 ? -3.150 13.810 -12.234 1.00 87.44 84 ALA A CA 1
ATOM 678 C C . ALA A 1 84 ? -2.956 14.187 -10.753 1.00 87.44 84 ALA A C 1
ATOM 680 O O . ALA A 1 84 ? -1.983 13.758 -10.131 1.00 87.44 84 ALA A O 1
ATOM 681 N N . ALA A 1 85 ? -3.894 14.941 -10.174 1.00 90.94 85 ALA A N 1
ATOM 682 C CA . ALA A 1 85 ? -3.865 15.290 -8.757 1.00 90.94 85 ALA A CA 1
ATOM 683 C C . ALA A 1 85 ? -4.109 14.053 -7.879 1.00 90.94 85 ALA A C 1
ATOM 685 O O . ALA A 1 85 ? -3.350 13.814 -6.946 1.00 90.94 85 ALA A O 1
ATOM 686 N N . TRP A 1 86 ? -5.075 13.197 -8.231 1.00 91.25 86 TRP A N 1
ATOM 687 C CA . TRP A 1 86 ? -5.279 11.906 -7.556 1.00 91.25 86 TRP A CA 1
ATOM 688 C C . TRP A 1 86 ? -4.024 11.025 -7.585 1.00 91.25 86 TRP A C 1
ATOM 690 O O . TRP A 1 86 ? -3.643 10.424 -6.576 1.00 91.25 86 TRP A O 1
ATOM 700 N N . ASN A 1 87 ? -3.341 10.982 -8.729 1.00 89.69 87 ASN A N 1
ATOM 701 C CA . ASN A 1 87 ? -2.107 10.227 -8.895 1.00 89.69 87 ASN A CA 1
ATOM 702 C C . ASN A 1 87 ? -1.003 10.699 -7.944 1.00 89.69 87 ASN A C 1
ATOM 704 O O . ASN A 1 87 ? -0.338 9.865 -7.326 1.00 89.69 87 ASN A O 1
ATOM 708 N N . VAL A 1 88 ? -0.809 12.010 -7.811 1.00 90.56 88 VAL A N 1
ATOM 709 C CA . VAL A 1 88 ? 0.271 12.587 -6.999 1.00 90.56 88 VAL A CA 1
ATOM 710 C C . VAL A 1 88 ? -0.075 12.621 -5.513 1.00 90.56 88 VAL A C 1
ATOM 712 O O . VAL A 1 88 ? 0.761 12.233 -4.702 1.00 90.56 88 VAL A O 1
ATOM 715 N N . GLU A 1 89 ? -1.287 13.035 -5.156 1.00 94.25 89 GLU A N 1
ATOM 716 C CA . GLU A 1 89 ? -1.666 13.310 -3.765 1.00 94.25 89 GLU A CA 1
ATOM 717 C C . GLU A 1 89 ? -2.178 12.066 -3.025 1.00 94.25 89 GLU A C 1
ATOM 719 O O . GLU A 1 89 ? -2.079 11.984 -1.802 1.00 94.25 89 GLU A O 1
ATOM 724 N N . VAL A 1 90 ? -2.696 11.065 -3.747 1.00 94.06 90 VAL A N 1
ATOM 725 C CA . VAL A 1 90 ? -3.303 9.867 -3.140 1.00 94.06 90 VAL A CA 1
ATOM 726 C C . VAL A 1 90 ? -2.558 8.598 -3.545 1.00 94.06 90 VAL A C 1
ATOM 728 O O . VAL A 1 90 ? -2.027 7.883 -2.691 1.00 94.06 90 VAL A O 1
ATOM 731 N N . HIS A 1 91 ? -2.483 8.299 -4.844 1.00 91.88 91 HIS A N 1
ATOM 732 C CA . HIS A 1 91 ? -1.970 7.005 -5.307 1.00 91.88 91 HIS A CA 1
ATOM 733 C C . HIS A 1 91 ? -0.459 6.848 -5.090 1.00 91.88 91 HIS A C 1
ATOM 735 O O . HIS A 1 91 ? -0.011 5.797 -4.625 1.00 91.88 91 HIS A O 1
ATOM 741 N N . ALA A 1 92 ? 0.336 7.888 -5.352 1.00 91.44 92 ALA A N 1
ATOM 742 C CA . ALA A 1 92 ? 1.777 7.875 -5.118 1.00 91.44 92 ALA A CA 1
ATOM 743 C C . ALA A 1 92 ? 2.152 7.657 -3.638 1.00 91.44 92 ALA A C 1
ATOM 745 O O . ALA A 1 92 ? 2.980 6.777 -3.366 1.00 91.44 92 ALA A O 1
ATOM 746 N N . PRO A 1 93 ? 1.610 8.418 -2.668 1.00 94.75 93 PRO A N 1
ATOM 747 C CA . PRO A 1 93 ? 1.867 8.183 -1.252 1.00 94.75 93 PRO A CA 1
ATOM 748 C C . PRO A 1 93 ? 1.411 6.799 -0.796 1.00 94.75 93 PRO A C 1
ATOM 750 O O . PRO A 1 93 ? 2.175 6.112 -0.118 1.00 94.75 93 PRO A O 1
ATOM 753 N N . LEU A 1 94 ? 0.235 6.343 -1.241 1.00 94.50 94 LEU A N 1
ATOM 754 C CA . LEU A 1 94 ? -0.282 5.019 -0.893 1.00 94.50 94 LEU A CA 1
ATOM 755 C C . LEU A 1 94 ? 0.638 3.896 -1.388 1.00 94.50 94 LEU A C 1
ATOM 757 O O . LEU A 1 94 ? 1.014 3.015 -0.616 1.00 94.50 94 LEU A O 1
ATOM 761 N N . LEU A 1 95 ? 1.066 3.956 -2.653 1.00 93.06 95 LEU A N 1
ATOM 762 C CA . LEU A 1 95 ? 2.027 3.001 -3.208 1.00 93.06 95 LEU A CA 1
ATOM 763 C C . LEU A 1 95 ? 3.387 3.092 -2.506 1.00 93.06 95 LEU A C 1
ATOM 765 O O . LEU A 1 95 ? 4.014 2.067 -2.261 1.00 93.06 95 LEU A O 1
ATOM 769 N N . LYS A 1 96 ? 3.852 4.300 -2.155 1.00 93.00 96 LYS A N 1
ATOM 770 C CA . LYS A 1 96 ? 5.108 4.476 -1.406 1.00 93.00 96 LYS A CA 1
ATOM 771 C C . LYS A 1 96 ? 5.040 3.762 -0.056 1.00 93.00 96 LYS A C 1
ATOM 773 O O . LYS A 1 96 ? 5.993 3.079 0.305 1.00 93.00 96 LYS A O 1
ATOM 778 N N . LEU A 1 97 ? 3.926 3.914 0.659 1.00 94.38 97 LEU A N 1
ATOM 779 C CA . LEU A 1 97 ? 3.714 3.288 1.958 1.00 94.38 97 LEU A CA 1
ATOM 780 C C . LEU A 1 97 ? 3.654 1.760 1.832 1.00 94.38 97 LEU A C 1
ATOM 782 O O . LEU A 1 97 ? 4.384 1.062 2.529 1.00 94.38 97 LEU A O 1
ATOM 786 N N . ALA A 1 98 ? 2.878 1.243 0.874 1.00 91.88 98 ALA A N 1
ATOM 787 C CA . ALA A 1 98 ? 2.740 -0.196 0.637 1.00 91.88 98 ALA A CA 1
ATOM 788 C C . ALA A 1 98 ? 4.062 -0.887 0.249 1.00 91.88 98 ALA A C 1
ATOM 790 O O . ALA A 1 98 ? 4.266 -2.063 0.550 1.00 91.88 98 ALA A O 1
ATOM 791 N N . LEU A 1 99 ? 4.966 -0.166 -0.421 1.00 93.12 99 LEU A N 1
ATOM 792 C CA . LEU A 1 99 ? 6.262 -0.691 -0.857 1.00 93.12 99 LEU A CA 1
ATOM 793 C C . LEU A 1 99 ? 7.388 -0.487 0.169 1.00 93.12 99 LEU A C 1
ATOM 795 O O . LEU A 1 99 ? 8.478 -1.014 -0.036 1.00 93.12 99 LEU A O 1
ATOM 799 N N . ALA A 1 100 ? 7.156 0.230 1.273 1.00 91.19 100 ALA A N 1
ATOM 800 C CA . ALA A 1 100 ? 8.211 0.626 2.211 1.00 91.19 100 ALA A CA 1
ATOM 801 C C . ALA A 1 100 ? 8.984 -0.562 2.816 1.00 91.19 100 ALA A C 1
ATOM 803 O O . ALA A 1 100 ? 10.186 -0.464 3.054 1.00 91.19 100 ALA A O 1
ATOM 804 N N . SER A 1 101 ? 8.322 -1.705 3.025 1.00 87.44 101 SER A N 1
ATOM 805 C CA . SER A 1 101 ? 8.956 -2.929 3.539 1.00 87.44 101 SER A CA 1
ATOM 806 C C . SER A 1 101 ? 9.745 -3.717 2.486 1.00 87.44 101 SER A C 1
ATOM 808 O O . SER A 1 101 ? 10.389 -4.710 2.820 1.00 87.44 101 SER A O 1
ATOM 810 N N . PHE A 1 102 ? 9.700 -3.302 1.219 1.00 90.62 102 PHE A N 1
ATOM 811 C CA . PHE A 1 102 ? 10.281 -4.021 0.091 1.00 90.62 102 PHE A CA 1
ATOM 812 C C . PHE A 1 102 ? 11.334 -3.149 -0.606 1.00 90.62 102 PHE A C 1
ATOM 814 O O . PHE A 1 102 ? 11.041 -2.521 -1.621 1.00 90.62 102 PHE A O 1
ATOM 821 N N . PRO A 1 103 ? 12.590 -3.123 -0.120 1.00 88.25 103 PRO A N 1
ATOM 822 C CA . PRO A 1 103 ? 13.630 -2.236 -0.658 1.00 88.25 103 PRO A CA 1
ATOM 823 C C . PRO A 1 103 ? 14.014 -2.547 -2.113 1.00 88.25 103 PRO A C 1
ATOM 825 O O . PRO A 1 103 ? 14.608 -1.721 -2.797 1.00 88.25 103 PRO A O 1
ATOM 828 N N . PHE A 1 104 ? 13.675 -3.742 -2.597 1.00 90.75 104 PHE A N 1
ATOM 829 C CA . PHE A 1 104 ? 13.860 -4.159 -3.985 1.00 90.75 104 PHE A CA 1
ATOM 830 C C . PHE A 1 104 ? 12.684 -3.765 -4.890 1.00 90.75 104 PHE A C 1
ATOM 832 O O . PHE A 1 104 ? 12.687 -4.126 -6.064 1.00 90.75 104 PHE A O 1
ATOM 839 N N . LEU A 1 105 ? 11.671 -3.064 -4.378 1.00 92.94 105 LEU A N 1
ATOM 840 C CA . LEU A 1 105 ? 10.550 -2.554 -5.160 1.00 92.94 105 LEU A CA 1
ATOM 841 C C . LEU A 1 105 ? 10.584 -1.027 -5.198 1.00 92.94 105 LEU A C 1
ATOM 843 O O . LEU A 1 105 ? 10.874 -0.366 -4.205 1.00 92.94 105 LEU A O 1
ATOM 847 N N . SER A 1 106 ? 10.244 -0.455 -6.348 1.00 91.06 106 SER A N 1
ATOM 848 C CA . SER A 1 106 ? 9.981 0.977 -6.481 1.00 91.06 106 SER A CA 1
ATOM 849 C C . SER A 1 106 ? 8.715 1.224 -7.289 1.00 91.06 106 SER A C 1
ATOM 851 O O . SER A 1 106 ? 8.251 0.355 -8.027 1.00 91.06 106 SER A O 1
ATOM 853 N N . ARG A 1 107 ? 8.154 2.425 -7.149 1.00 91.12 107 ARG A N 1
ATOM 854 C CA . ARG A 1 107 ? 7.051 2.903 -7.985 1.00 91.12 107 ARG A CA 1
ATOM 855 C C . ARG A 1 107 ? 7.567 3.909 -9.003 1.00 91.12 107 ARG A C 1
ATOM 857 O O . ARG A 1 107 ? 8.348 4.784 -8.640 1.00 91.12 107 ARG A O 1
ATOM 864 N N . ASP A 1 108 ? 7.071 3.822 -10.226 1.00 87.69 108 ASP A N 1
ATOM 865 C CA . ASP A 1 108 ? 7.370 4.770 -11.296 1.00 87.69 108 ASP A CA 1
ATOM 866 C C . ASP A 1 108 ? 6.078 5.345 -11.859 1.00 87.69 108 ASP A C 1
ATOM 868 O O . ASP A 1 108 ? 5.125 4.596 -12.084 1.00 87.69 108 ASP A O 1
ATOM 872 N N . ILE A 1 109 ? 6.069 6.653 -12.124 1.00 84.00 109 ILE A N 1
ATOM 873 C CA . ILE A 1 109 ? 5.030 7.254 -12.963 1.00 84.00 109 ILE A CA 1
ATOM 874 C C . ILE A 1 109 ? 5.291 6.780 -14.382 1.00 84.00 109 ILE A C 1
ATOM 876 O O . ILE A 1 109 ? 6.365 7.028 -14.936 1.00 84.00 109 ILE A O 1
ATOM 880 N N . LEU A 1 110 ? 4.312 6.106 -14.966 1.00 80.12 110 LEU A N 1
ATOM 881 C CA . LEU A 1 110 ? 4.364 5.707 -16.358 1.00 80.12 110 LEU A CA 1
ATOM 882 C C . LEU A 1 110 ? 3.426 6.629 -17.131 1.00 80.12 110 LEU A C 1
ATOM 884 O O . LEU A 1 110 ? 2.219 6.620 -16.961 1.00 80.12 110 LEU A O 1
ATOM 888 N N . THR A 1 111 ? 3.981 7.461 -17.999 1.00 73.19 111 THR A N 1
ATOM 889 C CA . THR A 1 111 ? 3.165 8.234 -18.951 1.00 73.19 111 THR A CA 1
ATOM 890 C C . THR A 1 111 ? 2.885 7.430 -20.218 1.00 73.19 111 THR A C 1
ATOM 892 O O . THR A 1 111 ? 2.049 7.800 -21.040 1.00 73.19 111 THR A O 1
ATOM 895 N N . TYR A 1 112 ? 3.599 6.314 -20.386 1.00 70.00 112 TYR A N 1
ATOM 896 C CA . TYR A 1 112 ? 3.538 5.455 -21.549 1.00 70.00 112 TYR A CA 1
ATOM 897 C C . TYR A 1 112 ? 4.131 4.075 -21.253 1.00 70.00 112 TYR A C 1
ATOM 899 O O . TYR A 1 112 ? 5.200 3.970 -20.652 1.00 70.00 112 TYR A O 1
ATOM 907 N N . ALA A 1 113 ? 3.483 3.016 -21.739 1.00 67.94 113 ALA A N 1
ATOM 908 C CA . ALA A 1 113 ? 4.007 1.658 -21.670 1.00 67.94 113 ALA A CA 1
ATOM 909 C C . ALA A 1 113 ? 3.742 0.906 -22.981 1.00 67.94 113 ALA A C 1
ATOM 911 O O . ALA A 1 113 ? 2.641 0.947 -23.532 1.00 67.94 113 ALA A O 1
ATOM 912 N N . ARG A 1 114 ? 4.755 0.183 -23.467 1.00 70.50 114 ARG A N 1
ATOM 913 C CA . ARG A 1 114 ? 4.630 -0.800 -24.550 1.00 70.50 114 ARG A CA 1
ATOM 914 C C . ARG A 1 114 ? 5.348 -2.080 -24.151 1.00 70.50 114 ARG A C 1
ATOM 916 O O . ARG A 1 114 ? 6.465 -2.031 -23.642 1.00 70.50 114 ARG A O 1
ATOM 923 N N . ILE A 1 115 ? 4.711 -3.220 -24.409 1.00 71.88 115 ILE A N 1
ATOM 924 C CA . ILE A 1 115 ? 5.354 -4.529 -24.272 1.00 71.88 115 ILE A CA 1
ATOM 925 C C . ILE A 1 115 ? 6.346 -4.671 -25.431 1.00 71.88 115 ILE A C 1
ATOM 927 O O . ILE A 1 115 ? 5.998 -4.403 -26.582 1.00 71.88 115 ILE A O 1
ATOM 931 N N . SER A 1 116 ? 7.589 -5.055 -25.133 1.00 73.69 116 SER A N 1
ATOM 932 C CA . SER A 1 116 ? 8.582 -5.315 -26.179 1.00 73.69 116 SER A CA 1
ATOM 933 C C . SER A 1 116 ? 8.129 -6.496 -27.047 1.00 73.69 116 SER A C 1
ATOM 935 O O . SER A 1 116 ? 7.627 -7.488 -26.517 1.00 73.69 116 SER A O 1
ATOM 937 N N . LYS A 1 117 ? 8.284 -6.382 -28.375 1.00 71.81 117 LYS A N 1
ATOM 938 C CA . LYS A 1 117 ? 7.713 -7.309 -29.374 1.00 71.81 117 LYS A CA 1
ATOM 939 C C . LYS A 1 117 ? 7.951 -8.800 -29.078 1.00 71.81 117 LYS A C 1
ATOM 941 O O . LYS A 1 117 ? 6.984 -9.546 -29.194 1.00 71.81 117 LYS A O 1
ATOM 946 N N . PRO A 1 118 ? 9.147 -9.247 -28.637 1.00 74.44 118 PRO A N 1
ATOM 947 C CA . PRO A 1 118 ? 9.396 -10.662 -28.340 1.00 74.44 118 PRO A CA 1
ATOM 948 C C . PRO A 1 118 ? 8.557 -11.225 -27.184 1.00 74.44 118 PRO A C 1
ATOM 950 O O . PRO A 1 118 ? 8.474 -12.435 -27.015 1.00 74.44 118 PRO A O 1
ATOM 953 N N . PHE A 1 119 ? 7.957 -10.354 -26.369 1.00 74.69 119 PHE A N 1
ATOM 954 C CA . PHE A 1 119 ? 7.134 -10.716 -25.215 1.00 74.69 119 PHE A CA 1
ATOM 955 C C . PHE A 1 119 ? 5.646 -10.442 -25.434 1.00 74.69 119 PHE A C 1
ATOM 957 O O . PHE A 1 119 ? 4.852 -10.589 -24.503 1.00 74.69 119 PHE A O 1
ATOM 964 N N . VAL A 1 120 ? 5.256 -10.014 -26.637 1.00 71.75 120 VAL A N 1
ATOM 965 C CA . VAL A 1 120 ? 3.845 -9.896 -26.996 1.00 71.75 120 VAL A CA 1
ATOM 966 C C . VAL A 1 120 ? 3.295 -11.320 -27.135 1.00 71.75 120 VAL A C 1
ATOM 968 O O . VAL A 1 120 ? 3.828 -12.083 -27.939 1.00 71.75 120 VAL A O 1
ATOM 971 N N . PRO A 1 121 ? 2.266 -11.715 -26.361 1.00 67.31 121 PRO A N 1
ATOM 972 C CA . PRO A 1 121 ? 1.684 -13.048 -26.476 1.00 67.31 121 PRO A CA 1
ATOM 973 C C . PRO A 1 121 ? 1.209 -13.317 -27.908 1.00 67.31 121 PRO A C 1
ATOM 975 O O . PRO A 1 121 ? 0.595 -12.443 -28.524 1.00 67.31 121 PRO A O 1
ATOM 978 N N . GLU A 1 122 ? 1.450 -14.524 -28.428 1.00 63.16 122 GLU A N 1
ATOM 979 C CA . GLU A 1 122 ? 0.947 -14.920 -29.746 1.00 63.16 122 GLU A CA 1
ATOM 980 C C . GLU A 1 122 ? -0.581 -14.774 -29.792 1.00 63.16 122 GLU A C 1
ATOM 982 O O . GLU A 1 122 ? -1.321 -15.338 -28.976 1.00 63.16 122 GLU A O 1
ATOM 987 N N . MET A 1 123 ? -1.066 -13.976 -30.743 1.00 57.97 123 MET A N 1
ATOM 988 C CA . MET A 1 123 ? -2.488 -13.704 -30.908 1.00 57.97 123 MET A CA 1
ATOM 989 C C . MET A 1 123 ? -3.207 -14.986 -31.339 1.00 57.97 123 MET A C 1
ATOM 991 O O . MET A 1 123 ? -3.169 -15.372 -32.505 1.00 57.97 123 MET A O 1
ATOM 995 N N . LYS A 1 124 ? -3.941 -15.636 -30.430 1.00 54.00 124 LYS A N 1
ATOM 996 C CA . LYS A 1 124 ? -5.043 -16.504 -30.864 1.00 54.00 124 LYS A CA 1
ATOM 997 C C . LYS A 1 124 ? -6.101 -15.590 -31.474 1.00 54.00 124 LYS A C 1
ATOM 999 O O . LYS A 1 124 ? -6.517 -14.644 -30.814 1.00 54.00 124 LYS A O 1
ATOM 1004 N N . ALA A 1 125 ? -6.558 -15.887 -32.691 1.00 51.78 125 ALA A N 1
ATOM 1005 C CA . ALA A 1 125 ? -7.514 -15.095 -33.482 1.00 51.78 125 ALA A CA 1
ATOM 1006 C C . ALA A 1 125 ? -8.870 -14.778 -32.795 1.00 51.78 125 ALA A C 1
ATOM 1008 O O . ALA A 1 125 ? -9.724 -14.129 -33.386 1.00 51.78 125 ALA A O 1
ATOM 1009 N N . ALA A 1 126 ? -9.066 -15.219 -31.550 1.00 52.44 126 ALA A N 1
ATOM 1010 C CA . ALA A 1 126 ? -10.229 -14.967 -30.709 1.00 52.44 126 ALA A CA 1
ATOM 1011 C C . ALA A 1 126 ? -9.910 -14.143 -29.439 1.00 52.44 126 ALA A C 1
ATOM 1013 O O . ALA A 1 126 ? -10.734 -14.101 -28.526 1.00 52.44 126 ALA A O 1
ATOM 1014 N N . SER A 1 127 ? -8.726 -13.527 -29.307 1.00 54.53 127 SER A N 1
ATOM 1015 C CA . SER A 1 127 ? -8.442 -12.699 -28.130 1.00 54.53 127 SER A CA 1
ATOM 1016 C C . SER A 1 127 ? -9.160 -11.348 -28.233 1.00 54.53 127 SER A C 1
ATOM 1018 O O . SER A 1 127 ? -8.939 -10.556 -29.142 1.00 54.53 127 SER A O 1
ATOM 1020 N N . HIS A 1 128 ? -10.022 -11.061 -27.259 1.00 54.50 128 HIS A N 1
ATOM 1021 C CA . HIS A 1 128 ? -10.723 -9.778 -27.117 1.00 54.50 128 HIS A CA 1
ATOM 1022 C C . HIS A 1 128 ? -9.810 -8.618 -26.661 1.00 54.50 128 HIS A C 1
ATOM 1024 O O . HIS A 1 128 ? -10.302 -7.576 -26.231 1.00 54.50 128 HIS A O 1
ATOM 1030 N N . TYR A 1 129 ? -8.485 -8.794 -26.702 1.00 53.97 129 TYR A N 1
ATOM 1031 C CA . TYR A 1 129 ? -7.521 -7.804 -26.231 1.00 53.97 129 TYR A CA 1
ATOM 1032 C C . TYR A 1 129 ? -6.989 -6.984 -27.404 1.00 53.97 129 TYR A C 1
ATOM 1034 O O . TYR A 1 129 ? -6.171 -7.445 -28.196 1.00 53.97 129 TYR A O 1
ATOM 1042 N N . ASP A 1 130 ? -7.460 -5.743 -27.494 1.00 56.00 130 ASP A N 1
ATOM 1043 C CA . ASP A 1 130 ? -6.931 -4.741 -28.413 1.00 56.00 130 ASP A CA 1
ATOM 1044 C C . ASP A 1 130 ? -5.577 -4.217 -27.897 1.00 56.00 130 ASP A C 1
ATOM 1046 O O . ASP A 1 130 ? -5.511 -3.297 -27.081 1.00 56.00 130 ASP A O 1
ATOM 1050 N N . PHE A 1 131 ? -4.485 -4.816 -28.377 1.00 56.44 131 PHE A N 1
ATOM 1051 C CA . PHE A 1 131 ? -3.114 -4.392 -28.066 1.00 56.44 131 PHE A CA 1
ATOM 1052 C C . PHE A 1 131 ? -2.696 -3.092 -28.784 1.00 56.44 131 PHE A C 1
ATOM 1054 O O . PHE A 1 131 ? -1.595 -2.596 -28.541 1.00 56.44 131 PHE A O 1
ATOM 1061 N N . THR A 1 132 ? -3.536 -2.529 -29.666 1.00 54.09 132 THR A N 1
ATOM 1062 C CA . THR A 1 132 ? -3.249 -1.256 -30.356 1.00 54.09 132 THR A CA 1
ATOM 1063 C C . THR A 1 132 ? -3.572 -0.044 -29.486 1.00 54.09 132 THR A C 1
ATOM 1065 O O . THR A 1 132 ? -3.009 1.035 -29.682 1.00 54.09 132 THR A O 1
ATOM 1068 N N . ARG A 1 133 ? -4.419 -0.226 -28.465 1.00 52.78 133 ARG A N 1
ATOM 1069 C CA . ARG A 1 133 ? -4.688 0.791 -27.453 1.00 52.78 133 ARG A CA 1
ATOM 1070 C C . ARG A 1 133 ? -3.583 0.780 -26.406 1.00 52.78 133 ARG A C 1
ATOM 1072 O O . ARG A 1 133 ? -3.537 -0.074 -25.524 1.00 52.78 133 ARG A O 1
ATOM 1079 N N . THR A 1 134 ? -2.712 1.783 -26.46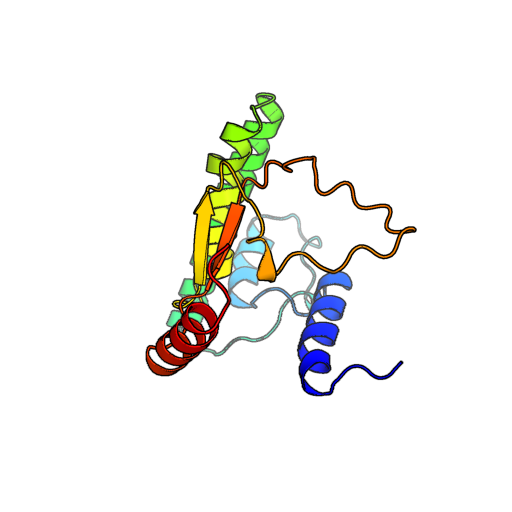0 1.00 52.50 134 THR A N 1
ATOM 1080 C CA . THR A 1 134 ? -1.882 2.155 -25.312 1.00 52.50 134 THR A CA 1
ATOM 1081 C C . THR A 1 134 ? -2.806 2.575 -24.178 1.00 52.50 134 THR A C 1
ATOM 1083 O O . THR A 1 134 ? -3.320 3.692 -24.173 1.00 52.50 134 THR A O 1
ATOM 1086 N N . LYS A 1 135 ? -3.053 1.671 -23.226 1.00 52.66 135 LYS A N 1
ATOM 1087 C CA . LYS A 1 135 ? -3.619 2.064 -21.941 1.00 52.66 135 LYS A CA 1
ATOM 1088 C C . LYS A 1 135 ? -2.601 2.987 -21.274 1.00 52.66 135 LYS A C 1
ATOM 1090 O O . LYS A 1 135 ? -1.440 2.609 -21.120 1.00 52.66 135 LYS A O 1
ATOM 1095 N N . ILE A 1 136 ? -3.040 4.187 -20.911 1.00 55.53 136 ILE A N 1
ATOM 1096 C CA . ILE A 1 136 ? -2.312 5.046 -19.981 1.00 55.53 136 ILE A CA 1
ATOM 1097 C C . ILE A 1 136 ? -2.352 4.284 -18.653 1.00 55.53 136 ILE A C 1
ATOM 1099 O O . ILE A 1 136 ? -3.408 4.105 -18.056 1.00 55.53 136 ILE A O 1
ATOM 1103 N N . ILE A 1 137 ? -1.246 3.634 -18.308 1.00 58.97 137 ILE A N 1
ATOM 1104 C CA . ILE A 1 137 ? -1.060 3.045 -16.986 1.00 58.97 137 ILE A CA 1
ATOM 1105 C C . ILE A 1 137 ? -0.316 4.118 -16.220 1.00 58.97 137 ILE A C 1
ATOM 1107 O O . ILE A 1 137 ? 0.829 4.343 -16.567 1.00 58.97 137 ILE A O 1
ATOM 1111 N N . ASP A 1 138 ? -0.916 4.750 -15.217 1.00 72.69 138 ASP A N 1
ATOM 1112 C CA . ASP A 1 138 ? -0.271 5.877 -14.524 1.00 72.69 138 ASP A CA 1
ATOM 1113 C C . ASP A 1 138 ? 0.897 5.449 -13.628 1.00 72.69 138 ASP A C 1
ATOM 1115 O O . ASP A 1 138 ? 1.816 6.229 -13.370 1.00 72.69 138 ASP A O 1
ATOM 1119 N N . TRP A 1 139 ? 0.894 4.188 -13.179 1.00 83.31 139 TRP A N 1
ATOM 1120 C CA . TRP A 1 139 ? 1.857 3.666 -12.211 1.00 83.31 139 TRP A CA 1
ATOM 1121 C C . TRP A 1 139 ? 2.378 2.273 -12.561 1.00 83.31 139 TRP A C 1
ATOM 1123 O O . TRP A 1 139 ? 1.614 1.332 -12.775 1.00 83.31 139 TRP A O 1
ATOM 1133 N N . GLY A 1 140 ? 3.701 2.128 -12.546 1.00 86.00 140 GLY A N 1
ATOM 1134 C CA . GLY A 1 140 ? 4.401 0.849 -12.617 1.00 86.00 140 GLY A CA 1
ATOM 1135 C C . GLY A 1 140 ? 5.049 0.489 -11.285 1.00 86.00 140 GLY A C 1
ATOM 1136 O O . GLY A 1 140 ? 5.600 1.355 -10.606 1.00 86.00 140 GLY A O 1
ATOM 1137 N N . ILE A 1 141 ? 5.028 -0.798 -10.928 1.00 89.06 141 ILE A N 1
ATOM 1138 C CA . ILE A 1 141 ? 5.870 -1.341 -9.856 1.00 89.06 141 ILE A CA 1
ATOM 1139 C C . ILE A 1 141 ? 7.102 -1.958 -10.514 1.00 89.06 141 ILE A C 1
ATOM 1141 O O . ILE A 1 141 ? 6.995 -2.917 -11.280 1.00 89.06 141 ILE A O 1
ATOM 1145 N N . ARG A 1 142 ? 8.275 -1.402 -10.220 1.00 89.69 142 ARG A N 1
ATOM 1146 C CA . ARG A 1 142 ? 9.560 -1.900 -10.703 1.00 89.69 142 ARG A CA 1
ATOM 1147 C C . ARG A 1 142 ? 10.192 -2.794 -9.651 1.00 89.69 142 ARG A C 1
ATOM 1149 O O . ARG A 1 142 ? 10.284 -2.427 -8.484 1.00 89.69 142 ARG A O 1
ATOM 1156 N N . VAL A 1 143 ? 10.674 -3.946 -10.099 1.00 90.88 143 VAL A N 1
ATOM 1157 C CA . VAL A 1 143 ? 11.496 -4.857 -9.301 1.00 90.88 143 VAL A CA 1
ATOM 1158 C C . VAL A 1 143 ? 12.968 -4.572 -9.593 1.00 90.88 143 VAL A C 1
ATOM 1160 O O . VAL A 1 143 ? 13.350 -4.427 -10.754 1.00 90.88 143 VAL A O 1
ATOM 1163 N N . HIS A 1 144 ? 13.790 -4.532 -8.547 1.00 91.38 144 HIS A N 1
ATOM 1164 C CA . HIS A 1 144 ? 15.247 -4.422 -8.588 1.00 91.38 144 HIS A CA 1
ATOM 1165 C C . HIS A 1 144 ? 15.852 -5.783 -8.228 1.00 91.38 144 HIS A C 1
ATOM 1167 O O . HIS A 1 144 ? 16.080 -6.068 -7.050 1.00 91.38 144 HIS A O 1
ATOM 1173 N N . PRO A 1 145 ? 16.060 -6.674 -9.214 1.00 89.69 145 PRO A N 1
ATOM 1174 C CA . PRO A 1 145 ? 16.582 -7.996 -8.935 1.00 89.69 145 PRO A CA 1
ATOM 1175 C C . PRO A 1 145 ? 18.032 -7.921 -8.433 1.00 89.69 145 PRO A C 1
ATOM 1177 O O . PRO A 1 145 ? 18.791 -7.053 -8.879 1.00 89.69 145 PRO A O 1
ATOM 1180 N N . PRO A 1 146 ? 18.470 -8.876 -7.592 1.00 91.50 146 PRO A N 1
ATOM 1181 C CA . PRO A 1 146 ? 19.870 -8.996 -7.197 1.00 91.50 146 PRO A CA 1
ATOM 1182 C C . PRO A 1 146 ? 20.816 -9.029 -8.411 1.00 91.50 146 PRO A C 1
ATOM 1184 O O . PRO A 1 146 ? 20.396 -9.450 -9.495 1.00 91.50 146 PRO A O 1
ATOM 1187 N N . PRO A 1 147 ? 22.101 -8.653 -8.263 1.00 91.81 147 PRO A N 1
ATOM 1188 C CA . PRO A 1 147 ? 23.042 -8.589 -9.384 1.00 91.81 147 PRO A CA 1
ATOM 1189 C C . PRO A 1 147 ? 23.131 -9.880 -10.213 1.00 91.81 147 PRO A C 1
ATOM 1191 O O . PRO A 1 147 ? 23.198 -9.814 -11.439 1.00 91.81 147 PRO A O 1
ATOM 1194 N N . SER A 1 148 ? 23.067 -11.048 -9.567 1.00 92.31 148 SER A N 1
ATOM 1195 C CA . SER A 1 148 ? 23.069 -12.361 -10.229 1.00 92.31 148 SER A CA 1
ATOM 1196 C C . SER A 1 148 ? 21.845 -12.560 -11.128 1.00 92.31 148 SER A C 1
ATOM 1198 O O . SER A 1 148 ? 21.986 -12.871 -12.311 1.00 92.31 148 SER A O 1
ATOM 1200 N N . THR A 1 149 ? 20.648 -12.311 -10.597 1.00 91.88 149 THR A N 1
ATOM 1201 C CA . THR A 1 149 ? 19.385 -12.385 -11.340 1.00 91.88 149 THR A CA 1
ATOM 1202 C C . THR A 1 149 ? 19.338 -11.338 -12.450 1.00 91.88 149 THR A C 1
ATOM 1204 O O . THR A 1 149 ? 18.961 -11.649 -13.575 1.00 91.88 149 THR A O 1
ATOM 1207 N N . SER A 1 150 ? 19.794 -10.115 -12.176 1.00 91.31 150 SER A N 1
ATOM 1208 C CA . SER A 1 150 ? 19.922 -9.050 -13.175 1.00 91.31 150 SER A CA 1
ATOM 1209 C C . SER A 1 150 ? 20.836 -9.460 -14.334 1.00 91.31 150 SER A C 1
ATOM 1211 O O . SER A 1 150 ? 20.502 -9.224 -15.494 1.00 91.31 150 SER A O 1
ATOM 1213 N N . ALA A 1 151 ? 21.972 -10.104 -14.051 1.00 91.44 151 ALA A N 1
ATOM 1214 C CA . ALA A 1 151 ? 22.879 -10.613 -15.077 1.00 91.44 151 ALA A CA 1
ATOM 1215 C C . ALA A 1 151 ? 22.242 -11.741 -15.903 1.00 91.44 151 ALA A C 1
ATOM 1217 O O . ALA A 1 151 ? 22.403 -11.774 -17.123 1.00 91.44 151 ALA A O 1
ATOM 1218 N N . GLN A 1 152 ? 21.481 -12.634 -15.263 1.00 91.94 152 GLN A N 1
ATOM 1219 C CA . GLN A 1 152 ? 20.742 -13.686 -15.958 1.00 91.94 152 GLN A CA 1
ATOM 1220 C C . GLN A 1 152 ? 19.651 -13.109 -16.868 1.00 91.94 152 GLN A C 1
ATOM 1222 O O . GLN A 1 152 ? 19.580 -13.494 -18.032 1.00 91.94 152 GLN A O 1
ATOM 1227 N N . ILE A 1 153 ? 18.857 -12.151 -16.377 1.00 88.19 153 ILE A N 1
ATOM 1228 C CA . ILE A 1 153 ? 17.841 -11.449 -17.173 1.00 88.19 153 ILE A CA 1
ATOM 1229 C C . ILE A 1 153 ? 18.503 -10.772 -18.376 1.00 88.19 153 ILE A C 1
ATOM 1231 O O . ILE A 1 153 ? 18.059 -10.969 -19.502 1.00 88.19 153 ILE A O 1
ATOM 1235 N N . LYS A 1 154 ? 19.606 -10.041 -18.169 1.00 88.81 154 LYS A N 1
ATOM 1236 C CA . LY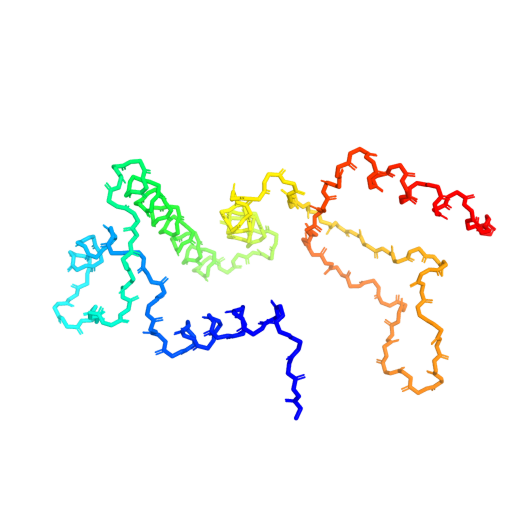S A 1 154 ? 20.361 -9.411 -19.265 1.00 88.81 154 LYS A CA 1
ATOM 1237 C C . LYS A 1 154 ? 20.845 -10.430 -20.294 1.00 88.81 154 LYS A C 1
ATOM 1239 O O . LYS A 1 154 ? 20.709 -10.180 -21.483 1.00 88.81 154 LYS A O 1
ATOM 1244 N N . ARG A 1 155 ? 21.372 -11.579 -19.859 1.00 90.31 155 ARG A N 1
ATOM 1245 C CA . ARG A 1 155 ? 21.815 -12.648 -20.768 1.00 90.31 155 ARG A CA 1
ATOM 1246 C C . ARG A 1 155 ? 20.662 -13.184 -21.616 1.00 90.31 155 ARG A C 1
ATOM 1248 O O . ARG A 1 155 ? 20.849 -13.379 -22.809 1.00 90.31 155 ARG A O 1
ATOM 1255 N N . VAL A 1 156 ? 19.492 -13.401 -21.013 1.00 88.06 156 VAL A N 1
ATOM 1256 C CA . VAL A 1 156 ? 18.288 -13.831 -21.742 1.00 88.06 156 VAL A CA 1
ATOM 1257 C C . VAL A 1 156 ? 17.868 -12.766 -22.751 1.00 88.06 156 VAL A C 1
ATOM 1259 O O . VAL A 1 156 ? 17.627 -13.098 -23.903 1.00 88.06 156 VAL A O 1
ATOM 1262 N N . LEU A 1 157 ? 17.842 -11.493 -22.346 1.00 84.56 157 LEU A N 1
ATOM 1263 C CA . LEU A 1 157 ? 17.455 -10.382 -23.218 1.00 84.56 157 LEU A CA 1
ATOM 1264 C C . LEU A 1 157 ? 18.404 -10.195 -24.408 1.00 84.56 157 LEU A C 1
ATOM 1266 O O . LEU A 1 157 ? 17.929 -9.958 -25.509 1.00 84.56 157 LEU A O 1
ATOM 1270 N N . LEU A 1 158 ? 19.717 -10.332 -24.204 1.00 86.44 158 LEU A N 1
ATOM 1271 C CA . LEU A 1 158 ? 20.723 -10.258 -25.275 1.00 86.44 158 LEU A CA 1
ATOM 1272 C C . LEU A 1 158 ? 20.656 -11.442 -26.250 1.00 86.44 158 LEU A C 1
ATOM 1274 O O . LEU A 1 158 ? 21.178 -11.347 -27.353 1.00 86.44 158 LEU A O 1
ATOM 1278 N N . GLY A 1 159 ? 20.069 -12.565 -25.831 1.00 80.75 159 GLY A N 1
ATOM 1279 C CA . GLY A 1 159 ? 19.858 -13.733 -26.685 1.00 80.75 159 GLY A CA 1
ATOM 1280 C C . GLY A 1 159 ? 18.573 -13.670 -27.511 1.00 80.75 159 GLY A C 1
ATOM 1281 O O . GLY A 1 159 ? 18.314 -14.591 -28.283 1.00 80.75 159 GLY A O 1
ATOM 1282 N N . LEU A 1 160 ? 17.752 -12.630 -27.334 1.00 79.44 160 LEU A N 1
ATOM 1283 C CA . LEU A 1 160 ? 16.572 -12.415 -28.164 1.00 79.44 160 LEU A CA 1
ATOM 1284 C C . LEU A 1 160 ? 16.999 -11.845 -29.521 1.00 79.44 160 LEU A C 1
ATOM 1286 O O . LEU A 1 160 ? 17.954 -11.072 -29.573 1.00 79.44 160 LEU A O 1
ATOM 1290 N N . PRO A 1 161 ? 16.310 -12.209 -30.614 1.00 75.88 161 PRO A N 1
ATOM 1291 C CA . PRO A 1 161 ? 16.586 -11.625 -31.917 1.00 75.88 161 PRO A CA 1
ATOM 1292 C C . PRO A 1 161 ? 16.421 -10.102 -31.858 1.00 75.88 161 PRO A C 1
ATOM 1294 O O . PRO A 1 161 ? 15.459 -9.599 -31.268 1.00 75.88 161 PRO A O 1
ATOM 1297 N N . ASP A 1 162 ? 17.354 -9.383 -32.484 1.00 65.25 162 ASP A N 1
ATOM 1298 C CA . ASP A 1 162 ? 17.154 -7.971 -32.790 1.00 65.25 162 ASP A CA 1
ATOM 1299 C C . ASP A 1 162 ? 15.905 -7.842 -33.673 1.00 65.25 162 ASP A C 1
ATOM 1301 O O . ASP A 1 162 ? 15.678 -8.656 -34.571 1.00 65.25 162 ASP A O 1
ATOM 1305 N N . ASN A 1 163 ? 15.063 -6.862 -33.339 1.00 55.06 163 ASN A N 1
ATOM 1306 C CA . ASN A 1 163 ? 13.764 -6.636 -33.981 1.00 55.06 163 ASN A CA 1
ATOM 1307 C C . ASN A 1 163 ? 13.838 -6.518 -35.504 1.00 55.06 163 ASN A C 1
ATOM 1309 O O . ASN A 1 163 ? 14.700 -5.747 -35.982 1.00 55.06 163 ASN A O 1
#

Radius of gyration: 21.32 Å; chains: 1; bounding box: 42×47×56 Å

Sequence (163 aa):
MQLPEGILPAYNRIIAIADHKNFLPRAVEGELKAMHRRNRVKPYWFFNHADDDDSAVKHLQELSALREIEQATKTCQTEEASEAAWNVEVHAPLLKLALASFPFLSRDILTYARISKPFVPEMKAASHYDFTRTKIIDWGIRVHPPPSTSAQIKRVLLGLPDN

Foldseek 3Di:
DDDDPVCVVVVVLVVCVVVLFAQAAPLCQVVVPVPDDPPPDDPRNYDYDPPDPVVSVLSVVLVVLVVQLVVQVVVCVVVVHDPVSCVPRHVQSVVCSVCVVPPQKDKDQQQWDADDPVPDPDDPVPDPDDNVDTDRPGMDIDGNDDPVVVVVVVVVVVPDDDD

InterPro domains:
  IPR046797 PD-(D/E)XK nuclease-like [PF20516] (34-155)

Organism: NCBI:txid1576542

Secondary structure (DSSP, 8-state):
-PPPTTTHHHHHHHHHHHTT-S-EEGGGHHHHHHHS-TTSS-GGGEEP--S-HHHHHHHHHHHHHHHHHHHHHHHHHHTT--HHHHIIIIIHHHHHHHHTT-TTEEEEE-S-----GGGSPP--TT----TTS-----EEEEE---HHHHHHHHHHHHTSPP-